Protein AF-A0A968WLM3-F1 (afdb_monomer_lite)

pLDDT: mean 73.11, std 9.33, range [51.12, 90.94]

Foldseek 3Di:
DCVVVVVVVVVVPPPDDPVVVVVVVVVVVQLVDPCNQVPQADDDPDDDDDDPDDPDDPHHHHSD

Sequence (64 aa):
MTWLTLLTEEGRKQEGHYFSLIKDLTLWGYFSSEVGCTQALRFNPIPGRFEGCIPYNNEPAWAG

Secondary structure (DSSP, 8-state):
--HHHHHHHHHT--PPPHHHHHHHHHHHHHHTSHHHHHHTSB--SS--S--S-----SPPPBP-

Radius of gyration: 20.89 Å; chains: 1; bounding box: 30×36×55 Å

Structure (mmCIF, N/CA/C/O backbone):
data_AF-A0A968WLM3-F1
#
_entry.id   AF-A0A968WLM3-F1
#
loop_
_atom_site.group_PDB
_atom_site.id
_atom_site.type_symbol
_atom_site.label_atom_id
_atom_site.label_alt_id
_atom_site.label_comp_id
_atom_site.label_asym_id
_atom_site.label_entity_id
_atom_site.label_seq_id
_atom_site.pdbx_PDB_ins_code
_atom_site.Cartn_x
_atom_site.Cartn_y
_atom_site.Cartn_z
_atom_site.occupancy
_atom_site.B_iso_or_equiv
_atom_site.auth_seq_id
_atom_site.auth_comp_id
_atom_site.auth_asym_id
_atom_site.auth_atom_id
_atom_site.pdbx_PDB_model_num
ATOM 1 N N . MET A 1 1 ? 10.127 21.304 34.848 1.00 51.12 1 MET A N 1
ATOM 2 C CA . MET A 1 1 ? 8.937 21.607 34.023 1.00 51.12 1 MET A CA 1
ATOM 3 C 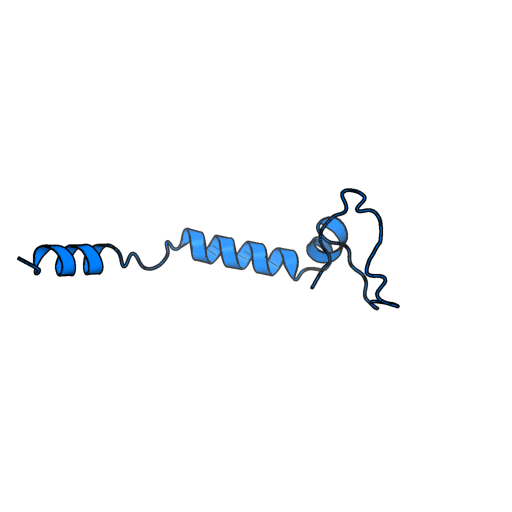C . MET A 1 1 ? 8.882 20.645 32.829 1.00 51.12 1 MET A C 1
ATOM 5 O O . MET A 1 1 ? 8.899 21.066 31.687 1.00 51.12 1 MET A O 1
ATOM 9 N N . THR A 1 2 ? 8.877 19.337 33.104 1.00 65.62 2 THR A N 1
ATOM 10 C CA . THR A 1 2 ? 9.034 18.226 32.128 1.00 65.62 2 THR A CA 1
ATOM 11 C C . THR A 1 2 ? 7.960 17.140 32.320 1.00 65.62 2 THR A C 1
ATOM 13 O O . THR A 1 2 ? 7.985 16.098 31.679 1.00 65.62 2 THR A O 1
ATOM 16 N N . TRP A 1 3 ? 6.992 17.388 33.208 1.00 67.19 3 TRP A N 1
ATOM 17 C CA . TRP A 1 3 ? 5.882 16.478 33.516 1.00 67.19 3 TRP A CA 1
ATOM 18 C C . TRP A 1 3 ? 4.676 16.685 32.590 1.00 67.19 3 TRP A C 1
ATOM 20 O O . TRP A 1 3 ? 3.964 15.739 32.280 1.00 67.19 3 TRP A O 1
ATOM 30 N N . LEU A 1 4 ? 4.487 17.909 32.082 1.00 74.44 4 LEU A N 1
ATOM 31 C CA . LEU A 1 4 ? 3.484 18.211 31.053 1.00 74.44 4 LEU A CA 1
ATOM 32 C C . LEU A 1 4 ? 3.799 17.510 29.721 1.00 74.44 4 LEU A C 1
ATOM 34 O O . LEU A 1 4 ? 2.884 17.093 29.018 1.00 74.44 4 LEU A O 1
ATOM 38 N N . THR A 1 5 ? 5.080 17.322 29.391 1.00 73.75 5 THR A N 1
ATOM 39 C CA . THR A 1 5 ? 5.489 16.598 28.179 1.00 73.75 5 THR A CA 1
ATOM 40 C C . THR A 1 5 ? 5.231 15.095 28.289 1.00 73.75 5 THR A C 1
ATOM 42 O O . THR A 1 5 ? 4.789 14.509 27.312 1.00 73.75 5 THR A O 1
ATOM 45 N N . LEU A 1 6 ? 5.400 14.476 29.466 1.00 75.06 6 LEU A N 1
ATOM 46 C CA . LEU A 1 6 ? 5.132 13.039 29.656 1.00 75.06 6 LEU A CA 1
ATOM 47 C C . LEU A 1 6 ? 3.649 12.684 29.469 1.00 75.06 6 LEU A C 1
ATOM 49 O O . LEU A 1 6 ? 3.335 11.775 28.708 1.00 75.06 6 LEU A O 1
ATOM 53 N N . LEU A 1 7 ? 2.744 13.475 30.054 1.00 72.38 7 LEU A N 1
ATOM 54 C CA . LEU A 1 7 ? 1.296 13.285 29.886 1.00 72.38 7 LEU A CA 1
ATOM 55 C C . LEU A 1 7 ? 0.835 13.510 28.435 1.00 72.38 7 LEU A C 1
ATOM 57 O O . LEU A 1 7 ? -0.113 12.878 27.968 1.00 72.38 7 LEU A O 1
ATOM 61 N N . THR A 1 8 ? 1.512 14.403 27.705 1.00 66.06 8 THR A N 1
ATOM 62 C CA . THR A 1 8 ? 1.210 14.666 26.288 1.00 66.06 8 THR A CA 1
ATOM 63 C C . THR A 1 8 ? 1.725 13.537 25.383 1.00 66.06 8 THR A C 1
ATOM 65 O O . THR A 1 8 ? 1.069 13.199 24.399 1.00 66.06 8 THR A O 1
ATOM 68 N N . GLU A 1 9 ? 2.852 12.907 25.728 1.00 63.94 9 GLU A N 1
ATOM 69 C CA . GLU A 1 9 ? 3.376 11.721 25.032 1.00 63.94 9 GLU A CA 1
ATOM 70 C C . GLU A 1 9 ? 2.492 10.482 25.253 1.00 63.94 9 GLU A C 1
ATOM 72 O O . GLU A 1 9 ? 2.209 9.745 24.307 1.00 63.94 9 GLU A O 1
ATOM 77 N N . GLU A 1 10 ? 1.982 10.277 26.471 1.00 65.00 10 GLU A N 1
ATOM 78 C CA . GLU A 1 10 ? 1.079 9.164 26.799 1.00 65.00 10 GLU A CA 1
ATOM 79 C C . GLU A 1 10 ? -0.268 9.279 26.066 1.00 65.00 10 GLU A C 1
ATOM 81 O O . GLU A 1 10 ? -0.763 8.290 25.524 1.00 65.00 10 GLU A O 1
ATOM 86 N N . GLY A 1 11 ? -0.820 10.493 25.946 1.00 60.41 11 GLY A N 1
ATOM 87 C CA . GLY A 1 11 ? -2.061 10.748 25.203 1.00 60.41 11 GLY A CA 1
ATOM 88 C C . GLY A 1 11 ? -1.937 10.611 23.678 1.00 60.41 11 GLY A C 1
ATOM 89 O O . GLY A 1 11 ? -2.947 10.464 22.986 1.00 60.41 11 GLY A O 1
ATOM 90 N N . ARG A 1 12 ? -0.713 10.629 23.131 1.00 58.12 12 ARG A N 1
ATOM 91 C CA . ARG A 1 12 ? -0.458 10.463 21.688 1.00 58.12 12 ARG A CA 1
ATOM 92 C C . ARG A 1 12 ? -0.342 8.999 21.262 1.00 58.12 12 ARG A C 1
ATOM 94 O O . ARG A 1 12 ? -0.233 8.717 20.068 1.00 58.12 12 ARG A O 1
ATOM 101 N N . LYS A 1 13 ? -0.402 8.060 22.208 1.00 54.75 13 LYS A N 1
ATOM 102 C CA . LYS A 1 13 ? -0.444 6.618 21.948 1.00 54.75 13 LYS A CA 1
ATOM 103 C C . LYS A 1 13 ? -1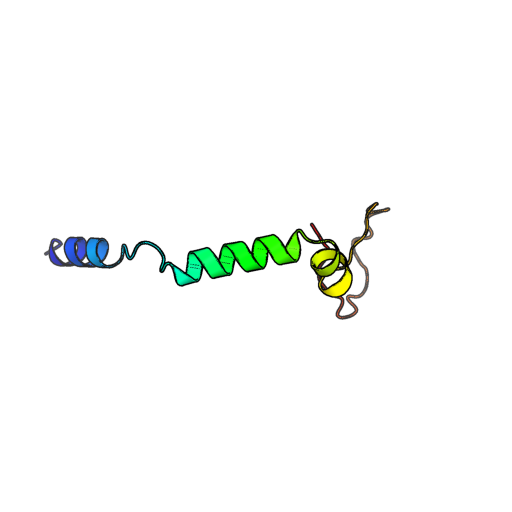.883 6.179 21.651 1.00 54.75 13 LYS A C 1
ATOM 105 O O . LYS A 1 13 ? -2.458 5.349 22.342 1.00 54.75 13 LYS A O 1
ATOM 110 N N . GLN A 1 14 ? -2.492 6.770 20.624 1.00 58.84 14 GLN A N 1
ATOM 111 C CA . GLN A 1 14 ? -3.731 6.226 20.077 1.00 58.84 14 GLN A CA 1
ATOM 112 C C . GLN A 1 14 ? -3.373 4.954 19.315 1.00 58.84 14 GLN A C 1
ATOM 114 O O . GLN A 1 14 ? -2.840 4.996 18.206 1.00 58.84 14 GLN A O 1
ATOM 119 N N . GLU A 1 15 ? -3.599 3.822 19.977 1.00 63.69 15 GLU A N 1
ATOM 120 C CA . GLU A 1 15 ? -3.590 2.498 19.372 1.00 63.69 15 GLU A CA 1
ATOM 121 C C . GLU A 1 15 ? -4.435 2.552 18.093 1.00 63.69 15 GLU A C 1
ATOM 123 O O . GLU A 1 15 ? -5.550 3.077 18.101 1.00 63.69 15 GLU A O 1
ATOM 128 N N . GLY A 1 16 ? -3.843 2.127 16.972 1.00 66.81 16 GLY A N 1
ATOM 129 C CA . GLY A 1 16 ? -4.357 2.394 15.631 1.00 66.81 16 GLY A CA 1
ATOM 130 C C . GLY A 1 16 ? -5.858 2.136 15.518 1.00 66.81 16 GLY A C 1
ATOM 131 O O . GLY A 1 16 ? -6.341 1.068 15.888 1.00 66.81 16 GLY A O 1
ATOM 132 N N . HIS A 1 17 ? -6.595 3.128 15.008 1.00 78.19 17 HIS A N 1
ATOM 133 C CA . HIS A 1 17 ? -8.032 3.012 14.782 1.00 78.19 17 HIS A CA 1
ATOM 134 C C . HIS A 1 17 ? -8.364 1.682 14.089 1.00 78.19 17 HIS A C 1
ATOM 136 O O . HIS A 1 17 ? -7.733 1.329 13.095 1.00 78.19 17 HIS A O 1
ATOM 142 N N . TYR A 1 18 ? -9.399 0.983 14.563 1.00 77.00 18 TYR A N 1
ATOM 143 C CA . TYR A 1 18 ? -9.911 -0.261 13.962 1.00 77.00 18 TYR A CA 1
ATOM 144 C C . TYR A 1 18 ? -10.085 -0.168 12.436 1.00 77.00 18 TYR A C 1
ATOM 146 O O . TYR A 1 18 ? -9.814 -1.117 11.702 1.00 77.00 18 TYR A O 1
ATOM 154 N N . PHE A 1 19 ? -10.471 1.015 11.953 1.00 82.75 19 PHE A N 1
ATOM 155 C CA . PHE A 1 19 ? -10.569 1.312 10.531 1.00 82.75 19 PHE A CA 1
ATOM 156 C C . PHE A 1 19 ? -9.233 1.174 9.782 1.00 82.75 19 PHE A C 1
ATOM 158 O O . PHE A 1 19 ? -9.218 0.621 8.687 1.00 82.75 19 PHE A O 1
ATOM 165 N N . SER A 1 20 ? -8.118 1.627 10.361 1.00 84.19 20 SER A N 1
ATOM 166 C CA . SER A 1 20 ? -6.786 1.474 9.762 1.00 84.19 20 SER A CA 1
ATOM 167 C C . SER A 1 20 ? -6.422 0.000 9.607 1.00 84.19 20 SER A C 1
ATOM 169 O O . SER A 1 20 ? -5.973 -0.404 8.545 1.00 84.19 20 SER A O 1
ATOM 171 N N . LEU A 1 21 ? -6.720 -0.825 10.614 1.00 87.25 21 LEU A N 1
ATOM 172 C CA . LEU A 1 21 ? -6.420 -2.258 10.578 1.00 87.25 21 LEU A CA 1
ATOM 173 C C . LEU A 1 21 ? -7.211 -2.981 9.474 1.00 87.25 21 LEU A C 1
ATOM 175 O O . LEU 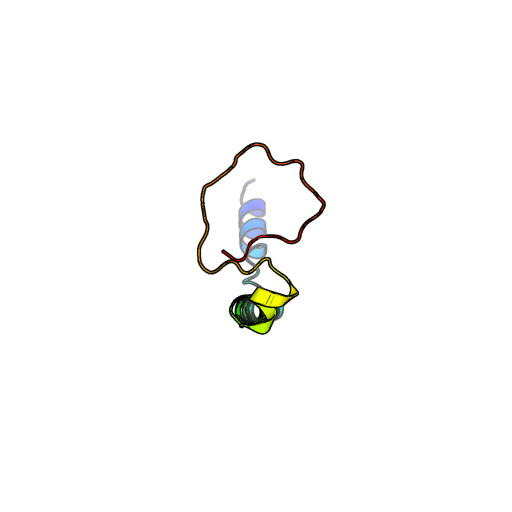A 1 21 ? -6.648 -3.763 8.710 1.00 87.25 21 LEU A O 1
ATOM 179 N N . ILE A 1 22 ? -8.505 -2.676 9.330 1.00 89.88 22 ILE A N 1
ATOM 180 C CA . ILE A 1 22 ? -9.327 -3.219 8.235 1.00 89.88 22 ILE A CA 1
ATOM 181 C C . ILE A 1 22 ? -8.868 -2.712 6.871 1.00 89.88 22 ILE A C 1
ATOM 183 O O . ILE A 1 22 ? -8.823 -3.475 5.904 1.00 89.88 22 ILE A O 1
ATOM 187 N N . LYS A 1 23 ? -8.534 -1.426 6.771 1.00 88.81 23 LYS A N 1
ATOM 188 C CA . LYS A 1 23 ? -8.040 -0.834 5.530 1.00 88.81 23 LYS A CA 1
ATOM 189 C C . LYS A 1 23 ? -6.748 -1.518 5.080 1.00 88.81 23 LYS A C 1
ATOM 191 O O . LYS A 1 23 ? -6.635 -1.895 3.918 1.00 88.81 23 LYS A O 1
ATOM 196 N N . ASP A 1 24 ? -5.811 -1.727 5.995 1.00 87.81 24 ASP A N 1
ATOM 197 C CA . ASP A 1 24 ? -4.528 -2.348 5.676 1.00 87.81 24 ASP A CA 1
ATOM 198 C C . ASP A 1 24 ? -4.710 -3.818 5.270 1.00 87.81 24 ASP A C 1
ATOM 200 O O . ASP A 1 24 ? -4.130 -4.262 4.280 1.00 87.81 24 ASP A O 1
ATOM 204 N N . LEU A 1 25 ? -5.595 -4.556 5.952 1.00 90.94 25 LEU A N 1
ATOM 205 C CA . LEU A 1 25 ? -5.889 -5.950 5.614 1.00 90.94 25 LEU A CA 1
ATOM 206 C C . LEU A 1 25 ? -6.577 -6.099 4.248 1.00 90.94 25 LEU A C 1
ATOM 208 O O . LEU A 1 25 ? -6.263 -7.020 3.496 1.00 90.94 25 LEU A O 1
ATOM 212 N N . THR A 1 26 ? -7.503 -5.200 3.907 1.00 90.12 26 THR A N 1
ATOM 213 C CA . THR A 1 26 ? -8.200 -5.234 2.608 1.00 90.12 26 THR A CA 1
ATOM 214 C C . THR A 1 26 ? -7.276 -4.866 1.452 1.00 90.12 26 THR A C 1
ATOM 216 O O . THR A 1 26 ? -7.312 -5.534 0.420 1.00 90.12 26 THR A O 1
ATOM 219 N N . LEU A 1 27 ? -6.398 -3.873 1.631 1.00 89.06 27 LEU A N 1
ATOM 220 C CA . LEU A 1 27 ? -5.349 -3.555 0.659 1.00 89.06 27 LEU A CA 1
ATOM 221 C C . LEU A 1 27 ? -4.414 -4.749 0.459 1.00 89.06 27 LEU A C 1
ATOM 223 O O . LEU A 1 27 ? -4.175 -5.162 -0.673 1.00 89.06 27 LEU A O 1
ATOM 227 N N . TRP A 1 28 ? -3.933 -5.345 1.550 1.00 87.69 28 TRP A N 1
ATOM 228 C CA . TRP A 1 28 ? -3.031 -6.491 1.485 1.00 87.69 28 TRP A CA 1
ATOM 229 C C . TRP A 1 28 ? -3.670 -7.709 0.801 1.00 87.69 28 TRP A C 1
ATOM 231 O O . TRP A 1 28 ? -3.055 -8.330 -0.069 1.00 87.69 28 TRP A O 1
ATOM 241 N N . GLY A 1 29 ? -4.930 -8.010 1.128 1.00 87.75 29 GLY A N 1
ATOM 242 C CA . GLY A 1 29 ? -5.693 -9.076 0.481 1.00 87.75 29 GLY A CA 1
ATOM 243 C C . GLY A 1 29 ? -5.929 -8.821 -1.010 1.00 87.75 29 GLY A C 1
ATOM 244 O O . GLY A 1 29 ? -5.801 -9.740 -1.817 1.00 87.75 29 GLY A O 1
ATOM 245 N N . TYR A 1 30 ? -6.208 -7.573 -1.399 1.00 86.12 30 TYR A N 1
ATOM 246 C CA . TYR A 1 30 ? -6.384 -7.207 -2.803 1.00 86.12 30 TYR A CA 1
ATOM 247 C C . TYR A 1 30 ? -5.087 -7.386 -3.598 1.00 86.12 30 TYR A C 1
ATOM 249 O O . TYR A 1 30 ? -5.096 -8.060 -4.626 1.00 86.12 30 TYR A O 1
ATOM 257 N N . PHE A 1 31 ? -3.962 -6.866 -3.100 1.00 82.31 31 PHE A N 1
ATOM 258 C CA . PHE A 1 31 ? -2.673 -6.950 -3.793 1.00 82.31 31 PHE A CA 1
ATOM 259 C C . PHE A 1 31 ? -2.041 -8.345 -3.784 1.00 82.31 31 PHE A C 1
ATOM 261 O O . PHE A 1 31 ? -1.150 -8.586 -4.584 1.00 82.31 31 PHE A O 1
ATOM 268 N N . SER A 1 32 ? -2.511 -9.265 -2.939 1.00 79.88 32 SER A N 1
ATOM 269 C CA . SER A 1 32 ? -2.093 -10.677 -2.972 1.00 79.88 32 SER A CA 1
ATOM 270 C C . SER A 1 32 ? -2.966 -11.546 -3.890 1.00 79.88 32 SER A C 1
ATOM 272 O O . SER A 1 32 ? -2.662 -12.716 -4.114 1.00 79.88 32 SER A O 1
ATOM 274 N N . SER A 1 33 ? -4.080 -11.008 -4.396 1.00 84.81 33 SER A N 1
ATOM 275 C CA . SER A 1 33 ? -4.988 -11.730 -5.289 1.00 84.81 33 SER A CA 1
ATOM 276 C C . SER A 1 33 ? -4.518 -11.674 -6.746 1.00 84.81 33 SER A C 1
ATOM 278 O O . SER A 1 33 ? -3.868 -10.717 -7.166 1.00 84.81 33 SER A O 1
ATOM 280 N N . GLU A 1 34 ? -4.910 -12.666 -7.552 1.00 79.62 34 GLU A N 1
ATOM 281 C CA . GLU A 1 34 ? -4.598 -12.711 -8.990 1.00 79.62 34 GLU A CA 1
ATOM 282 C C . GLU A 1 34 ? -5.071 -11.444 -9.723 1.00 79.62 34 GLU A C 1
ATOM 284 O O . GLU A 1 34 ? -4.346 -10.872 -10.535 1.00 79.62 34 GLU A O 1
ATOM 289 N N . VAL A 1 35 ? -6.265 -10.953 -9.385 1.00 80.00 35 VAL A N 1
ATOM 290 C CA . VAL A 1 35 ? -6.854 -9.752 -9.991 1.00 80.00 35 VAL A CA 1
ATOM 291 C C . VAL A 1 35 ? -6.067 -8.492 -9.618 1.00 80.00 35 VAL A C 1
ATOM 293 O O 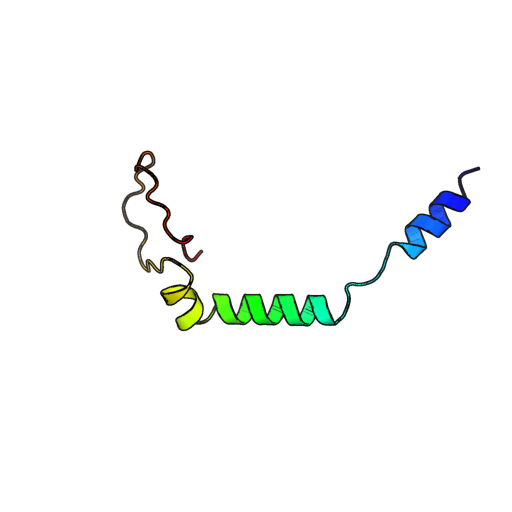. VAL A 1 35 ? -5.793 -7.661 -10.485 1.00 80.00 35 VAL A O 1
ATOM 296 N N . GLY A 1 36 ? -5.654 -8.355 -8.355 1.00 77.06 36 GLY A N 1
ATOM 297 C CA . GLY A 1 36 ? -4.865 -7.205 -7.905 1.00 77.06 36 GLY A CA 1
ATOM 298 C C . GLY A 1 36 ? -3.462 -7.176 -8.511 1.00 77.06 36 GLY A C 1
ATOM 299 O O . GLY A 1 36 ? -3.017 -6.123 -8.967 1.00 77.06 36 GLY A O 1
ATOM 300 N N . CYS A 1 37 ? -2.801 -8.332 -8.600 1.00 73.81 37 CYS A N 1
ATOM 301 C CA . CYS A 1 37 ? -1.482 -8.455 -9.223 1.00 73.81 37 CYS A CA 1
ATOM 302 C C . CYS A 1 37 ? -1.491 -8.203 -10.734 1.00 73.81 37 CYS A C 1
ATOM 304 O O . CYS A 1 37 ? -0.503 -7.699 -11.256 1.00 73.81 37 CYS A O 1
ATOM 306 N N . THR A 1 38 ? -2.566 -8.556 -11.445 1.00 71.81 38 THR A N 1
ATOM 307 C CA . THR A 1 38 ? -2.619 -8.471 -12.917 1.00 71.81 38 THR A CA 1
ATOM 308 C C . THR A 1 38 ? -3.181 -7.154 -13.447 1.00 71.81 38 THR A C 1
ATOM 310 O O . THR A 1 38 ? -2.751 -6.703 -14.506 1.00 71.81 38 THR A O 1
ATOM 313 N N . GLN A 1 39 ? -4.139 -6.535 -12.748 1.00 74.75 39 GLN A N 1
ATOM 314 C CA . GLN A 1 39 ? -4.806 -5.318 -13.230 1.00 74.75 39 GLN A CA 1
ATOM 315 C C . GLN A 1 39 ? -4.199 -4.034 -12.664 1.00 74.75 39 GLN A C 1
ATOM 317 O O . GLN A 1 39 ? -4.161 -3.022 -13.362 1.00 74.75 39 GLN A O 1
ATOM 322 N N . ALA A 1 40 ? -3.735 -4.048 -11.410 1.00 69.38 40 ALA A N 1
ATOM 323 C CA . ALA A 1 40 ? -3.159 -2.862 -10.773 1.00 69.38 40 ALA A CA 1
ATOM 324 C C . ALA A 1 40 ? -1.628 -2.801 -10.889 1.00 69.38 40 ALA A C 1
ATOM 326 O O . ALA A 1 40 ? -1.051 -1.714 -10.842 1.00 69.38 40 ALA A O 1
ATOM 327 N N . LEU A 1 41 ? -0.975 -3.954 -11.036 1.00 70.19 41 LEU A N 1
ATOM 328 C CA . LEU A 1 41 ? 0.478 -4.093 -11.059 1.00 70.19 41 LEU A CA 1
ATOM 329 C C . LEU A 1 41 ? 0.924 -4.783 -12.354 1.00 70.19 41 LEU A C 1
ATOM 331 O O . LEU A 1 41 ? 0.160 -5.493 -13.008 1.00 70.19 41 LEU A O 1
ATOM 335 N N . ARG A 1 42 ? 2.186 -4.588 -12.743 1.00 69.81 42 ARG A N 1
ATOM 336 C CA . ARG A 1 42 ? 2.807 -5.413 -13.782 1.00 69.81 42 ARG A CA 1
ATOM 337 C C . ARG A 1 42 ? 3.173 -6.766 -13.202 1.00 69.81 42 ARG A C 1
ATOM 339 O O . ARG A 1 42 ? 4.210 -6.910 -12.554 1.00 69.81 42 ARG A O 1
ATOM 346 N N . PHE A 1 43 ? 2.331 -7.756 -13.471 1.00 67.62 43 PHE A N 1
ATOM 347 C CA . PHE A 1 43 ? 2.647 -9.144 -13.183 1.00 67.62 43 PHE A CA 1
ATOM 348 C C . PHE A 1 43 ? 3.662 -9.675 -14.200 1.00 67.62 43 PHE A C 1
ATOM 350 O O . PHE A 1 43 ? 3.360 -9.801 -15.387 1.00 67.62 43 PHE A O 1
ATOM 357 N N . ASN A 1 44 ? 4.867 -10.002 -13.736 1.00 70.50 44 ASN A N 1
ATOM 358 C CA . ASN A 1 44 ? 5.839 -10.756 -14.516 1.00 70.50 44 ASN A CA 1
ATOM 359 C C . ASN A 1 44 ? 6.326 -11.957 -13.694 1.00 70.50 44 ASN A C 1
ATOM 361 O O . ASN A 1 44 ? 7.106 -11.766 -12.762 1.00 70.50 44 ASN A O 1
ATOM 365 N N . PRO A 1 45 ? 5.896 -13.185 -14.028 1.00 67.50 45 PRO A N 1
ATOM 366 C CA . PRO A 1 45 ? 6.246 -14.371 -13.253 1.00 67.50 45 PRO A CA 1
ATOM 367 C C . PRO A 1 45 ? 7.739 -14.723 -13.325 1.00 67.50 45 PRO A C 1
ATOM 369 O O . PRO A 1 45 ? 8.227 -15.461 -12.473 1.00 67.50 45 PRO A O 1
ATOM 372 N N . ILE A 1 46 ? 8.472 -14.231 -14.332 1.00 69.25 46 ILE A N 1
ATOM 373 C CA . ILE A 1 46 ? 9.904 -14.493 -14.506 1.00 69.25 46 ILE A CA 1
ATOM 374 C C . ILE A 1 46 ? 10.586 -13.163 -14.855 1.00 69.25 46 ILE A C 1
ATOM 376 O O . ILE A 1 46 ? 10.600 -12.764 -16.027 1.00 69.25 46 ILE A O 1
ATOM 380 N N . PRO A 1 47 ? 11.153 -12.444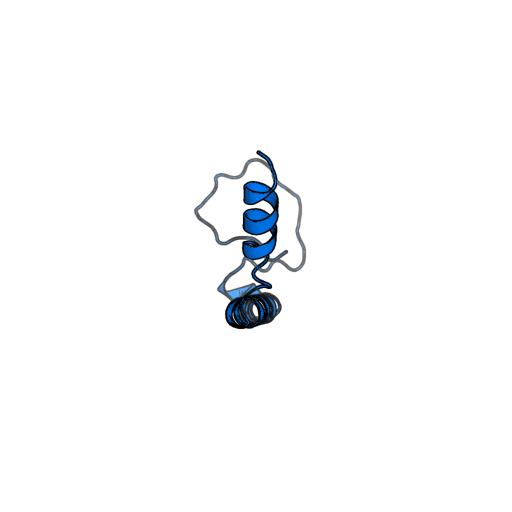 -13.869 1.00 67.38 47 PRO A N 1
ATOM 381 C CA . PRO A 1 47 ? 11.933 -11.252 -14.157 1.00 67.38 47 PRO A CA 1
ATOM 382 C C . PRO A 1 47 ? 13.152 -11.672 -14.985 1.00 67.38 47 PRO A C 1
ATOM 384 O O . PRO A 1 47 ? 14.025 -12.402 -14.520 1.00 67.38 47 PRO A O 1
ATOM 387 N N . GLY A 1 48 ? 13.160 -11.279 -16.260 1.00 70.88 48 GLY A N 1
ATOM 388 C CA . GLY A 1 48 ? 14.261 -11.539 -17.181 1.00 70.88 48 GLY A CA 1
ATOM 389 C C . GLY A 1 48 ? 15.503 -10.706 -16.847 1.00 70.88 48 GLY A C 1
ATOM 390 O O . GLY A 1 48 ? 15.718 -10.271 -15.718 1.00 70.88 48 GLY A O 1
ATOM 391 N N . ARG A 1 49 ? 16.348 -10.460 -17.854 1.00 68.06 49 ARG A N 1
ATOM 392 C CA . ARG A 1 49 ? 17.558 -9.638 -17.693 1.00 68.06 49 ARG A CA 1
ATOM 393 C C . ARG A 1 49 ? 17.192 -8.225 -17.217 1.00 68.06 49 ARG A C 1
ATOM 395 O O . ARG A 1 49 ? 16.345 -7.573 -17.817 1.00 68.06 49 ARG A O 1
ATOM 402 N N . PHE A 1 50 ? 17.861 -7.761 -16.162 1.00 66.62 50 PHE A N 1
ATOM 403 C CA . PHE A 1 50 ? 17.706 -6.404 -15.643 1.00 66.62 50 PHE A CA 1
ATOM 404 C C . PHE A 1 50 ? 18.419 -5.397 -16.556 1.00 66.62 50 PHE A C 1
ATOM 406 O O . PHE A 1 50 ? 19.638 -5.462 -16.724 1.00 66.62 50 PHE A O 1
ATOM 413 N N . GLU A 1 51 ? 17.668 -4.458 -17.126 1.00 68.88 51 GLU A N 1
ATOM 414 C CA . GLU A 1 51 ? 18.193 -3.336 -17.907 1.00 68.88 51 GLU A CA 1
ATOM 415 C C . GLU A 1 51 ? 17.947 -2.030 -17.137 1.00 68.88 51 GLU A C 1
ATOM 417 O O . GLU A 1 51 ? 16.813 -1.610 -16.933 1.00 68.88 51 GLU A O 1
ATOM 422 N N . GLY A 1 52 ? 19.025 -1.403 -16.654 1.00 68.19 52 GLY A N 1
ATOM 423 C CA . GLY A 1 52 ? 18.951 -0.301 -15.684 1.00 68.19 52 GLY A CA 1
ATOM 424 C C . GLY A 1 52 ? 18.684 1.097 -16.256 1.00 68.19 52 GLY A C 1
ATOM 425 O O . GLY A 1 52 ? 18.513 2.030 -15.479 1.00 68.19 52 GLY A O 1
ATOM 426 N N . CYS A 1 53 ? 18.670 1.275 -17.581 1.00 71.62 53 CYS A N 1
ATOM 427 C CA . CYS A 1 53 ? 18.455 2.580 -18.219 1.00 71.62 53 CYS A CA 1
ATOM 428 C C . CYS A 1 53 ? 17.441 2.453 -19.363 1.00 71.62 53 CYS A C 1
ATOM 430 O O . CYS A 1 53 ? 17.791 2.520 -20.540 1.00 71.62 53 CYS A O 1
ATOM 432 N N . ILE A 1 54 ? 16.182 2.209 -18.999 1.00 70.06 54 ILE A N 1
ATOM 433 C CA . ILE A 1 54 ? 15.045 2.213 -19.924 1.00 70.06 54 ILE A CA 1
ATOM 434 C C . ILE A 1 54 ? 14.301 3.544 -19.727 1.00 70.06 54 ILE A C 1
ATOM 436 O O . ILE A 1 54 ? 14.069 3.934 -18.578 1.00 70.06 54 ILE A O 1
ATOM 440 N N . PRO A 1 55 ? 13.928 4.269 -20.799 1.00 76.44 55 PRO A N 1
ATOM 441 C CA . PRO A 1 55 ? 13.071 5.445 -20.670 1.00 76.44 55 PRO A CA 1
ATOM 442 C C . PRO A 1 55 ? 11.742 5.066 -19.997 1.00 76.44 55 PRO A C 1
ATOM 444 O O . PRO A 1 55 ? 11.051 4.148 -20.436 1.00 76.44 55 PRO A O 1
ATOM 447 N N . TYR A 1 56 ? 11.404 5.761 -18.907 1.00 68.69 56 TYR A N 1
ATOM 448 C CA . TYR A 1 56 ? 10.228 5.454 -18.092 1.00 68.69 56 TYR A CA 1
ATOM 449 C C . TYR A 1 56 ? 8.941 5.933 -18.773 1.00 68.69 56 TYR A C 1
ATOM 451 O O . TYR A 1 56 ? 8.718 7.133 -18.925 1.00 68.69 56 TYR A O 1
ATOM 459 N N . ASN A 1 57 ? 8.076 4.992 -19.149 1.00 71.38 57 ASN A N 1
ATOM 460 C CA . ASN A 1 57 ? 6.891 5.250 -19.973 1.00 71.38 57 ASN A CA 1
ATOM 461 C C . ASN A 1 57 ? 5.569 5.325 -19.172 1.00 71.38 57 ASN A C 1
ATOM 463 O O . ASN A 1 57 ? 4.527 4.925 -19.685 1.00 71.38 57 ASN A O 1
ATOM 467 N N . ASN A 1 58 ? 5.580 5.852 -17.937 1.00 72.94 58 ASN A N 1
ATOM 468 C CA . ASN A 1 58 ? 4.387 5.992 -17.071 1.00 72.94 58 ASN A CA 1
ATOM 469 C C . ASN A 1 58 ? 3.626 4.676 -16.848 1.00 72.94 58 ASN A C 1
ATOM 471 O O . ASN A 1 58 ? 2.410 4.577 -17.002 1.00 72.94 58 ASN A O 1
ATOM 475 N N . GLU A 1 59 ? 4.377 3.649 -16.493 1.00 72.00 59 GLU A N 1
ATOM 476 C CA . GLU A 1 59 ? 3.892 2.288 -16.335 1.00 72.00 59 GLU A CA 1
ATOM 477 C C . GLU A 1 59 ? 3.524 1.966 -14.877 1.00 72.00 59 GLU A C 1
ATOM 479 O O . GLU A 1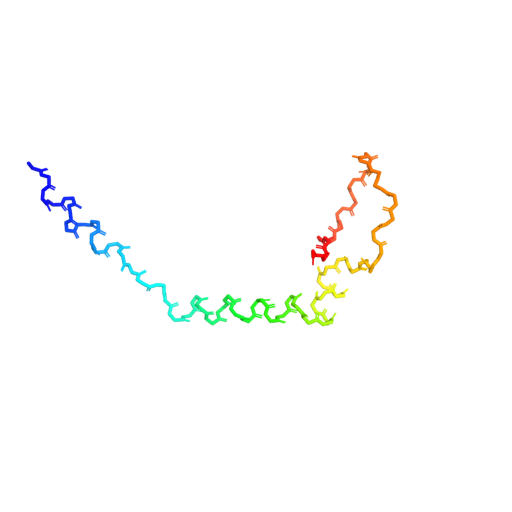 59 ? 4.118 2.534 -13.958 1.00 72.00 59 GLU A O 1
ATOM 484 N N . PRO A 1 60 ? 2.532 1.083 -14.641 1.00 71.94 60 PRO A N 1
ATOM 485 C CA . PRO A 1 60 ? 2.166 0.684 -13.288 1.00 71.94 60 PRO A CA 1
ATOM 486 C C . PRO A 1 60 ? 3.325 -0.044 -12.599 1.00 71.94 60 PRO A C 1
ATOM 488 O O . PRO A 1 60 ? 4.165 -0.669 -13.255 1.00 71.94 60 PRO A O 1
ATOM 491 N N . ALA A 1 61 ? 3.359 0.044 -11.267 1.00 71.50 61 ALA A N 1
ATOM 492 C CA . ALA A 1 61 ? 4.405 -0.566 -10.454 1.00 71.50 61 ALA A CA 1
ATOM 493 C C . ALA A 1 61 ? 4.466 -2.091 -10.657 1.00 71.50 61 ALA A C 1
ATOM 495 O O . ALA A 1 61 ? 3.472 -2.737 -10.995 1.00 71.50 61 ALA A O 1
ATOM 496 N N . TRP A 1 62 ? 5.649 -2.669 -10.458 1.00 67.25 62 TRP A N 1
ATOM 497 C CA . TRP A 1 62 ? 5.848 -4.115 -10.535 1.00 67.25 62 TRP A CA 1
ATOM 498 C C . TRP A 1 62 ? 5.180 -4.812 -9.351 1.00 67.25 62 TRP A C 1
ATOM 500 O O . TRP A 1 62 ? 5.252 -4.317 -8.225 1.00 67.25 62 TRP A O 1
ATOM 510 N N . ALA A 1 63 ? 4.545 -5.957 -9.610 1.00 67.00 63 ALA A N 1
ATOM 511 C CA . ALA A 1 63 ? 4.131 -6.853 -8.538 1.00 67.00 63 ALA A CA 1
ATOM 512 C C . ALA A 1 63 ? 5.401 -7.422 -7.879 1.00 67.00 63 ALA A C 1
ATOM 514 O O . ALA A 1 63 ? 6.256 -7.964 -8.582 1.00 67.00 63 ALA A O 1
ATOM 515 N N . GLY A 1 64 ? 5.552 -7.189 -6.571 1.00 55.28 64 GLY A N 1
ATOM 516 C CA . GLY A 1 64 ? 6.699 -7.626 -5.766 1.00 55.28 64 GLY A CA 1
ATOM 517 C C . GLY A 1 64 ? 6.557 -9.038 -5.223 1.00 55.28 64 GLY A C 1
ATOM 518 O O . GLY A 1 64 ? 5.408 -9.527 -5.149 1.00 55.28 64 GLY A O 1
#